Protein AF-A0A9X2G9A1-F1 (afdb_monomer_lite)

Foldseek 3Di:
DDDDDDDPDDPDDPPVVVVDPDDPVRVVVVVVCCVPPPQQCDQDPVVRHRVVVVVVVDPDDDPDPPDPVVVLVPFDKDPDWFAAACQGTADPNFHWDDPQSNVRHRATWIWGDHQQAPQWIWTWHQDPVGTHTGDITGGPVQPPHGDGVVNSVVVVVVVVVVVVVVVVD

Organism: NCBI:txid1188745

Secondary structure (DSSP, 8-state):
-PPPPP---------TTTT--S-HHHHHHHHHHIIIIIITTSPPTTTSS-HHHHHHTS-------SSGGGGGGSSEE-SS-EEEETTEEEETTEEEB-GGGGGGTT-EEEEEEETTEEEEEEEEEEETTEEEEEEEEE-GGGTT----HHHHHHHHHHHHHHHHHHTT-

Sequence (169 aa):
MPGAPARLRTRRHPDRAGQATLTLPELDAAIGQFIREVYNRRSHSETRTPPQTRWEAGAFIPRMPDSLEQLDLLPSTVAKPRKVHTDGIHFLALRFIDPVLADYVREDVTIRYDPRDITEIRVYLRTPGGEKFLCRAVCPDLAGETVSLKEITAARNARRKHLRGQLRQ

Radius of gyration: 25.19 Å; chains: 1; bounding box: 69×61×62 Å

InterPro domains:
  IPR009004 Transposase, Mu, C-terminal [G3DSA:2.30.30.130] (79-139)
  IPR009004 Transposase, Mu, C-terminal [SSF50610] (79-139)
  IPR015378 Transposase-like, Mu, C-terminal [PF09299] (79-136)

Structure (mmCIF, N/CA/C/O backbone):
data_AF-A0A9X2G9A1-F1
#
_entry.id   AF-A0A9X2G9A1-F1
#
loop_
_atom_site.group_PDB
_atom_site.id
_atom_site.type_symbol
_atom_site.label_atom_id
_atom_site.label_alt_id
_atom_site.label_comp_id
_atom_site.label_asym_id
_atom_site.label_entity_id
_atom_site.label_seq_id
_atom_site.pdbx_PDB_ins_code
_atom_site.Cartn_x
_atom_site.Cartn_y
_atom_site.Cartn_z
_atom_site.occupancy
_atom_site.B_iso_or_equiv
_atom_site.auth_seq_id
_atom_site.auth_comp_id
_atom_site.auth_asym_id
_atom_site.auth_atom_id
_atom_site.pdbx_PDB_model_num
ATOM 1 N N . MET A 1 1 ? -31.912 47.985 -37.145 1.00 43.28 1 MET A N 1
ATOM 2 C CA . MET A 1 1 ? -32.172 46.530 -37.080 1.00 43.28 1 MET A CA 1
ATOM 3 C C . MET A 1 1 ? -30.991 45.860 -36.384 1.00 43.28 1 MET A C 1
ATOM 5 O O . MET A 1 1 ? -29.900 45.945 -36.935 1.00 43.28 1 MET A O 1
ATOM 9 N N . PRO A 1 2 ? -31.138 45.283 -35.178 1.00 44.94 2 PRO A N 1
ATOM 10 C CA . PRO A 1 2 ? -30.041 44.595 -34.505 1.00 44.94 2 PRO A CA 1
ATOM 11 C C . PRO A 1 2 ? -29.908 43.157 -35.035 1.00 44.94 2 PRO A C 1
ATOM 13 O O . PRO A 1 2 ? -30.903 42.451 -35.192 1.00 44.94 2 PRO A O 1
ATOM 16 N N . GLY A 1 3 ? -28.678 42.744 -35.347 1.00 44.56 3 GLY A N 1
ATOM 17 C CA . GLY A 1 3 ? -28.351 41.401 -35.828 1.00 44.56 3 GLY A CA 1
ATOM 18 C C . GLY A 1 3 ? -28.472 40.345 -34.726 1.00 44.56 3 GLY A C 1
ATOM 19 O O . GLY A 1 3 ? -28.057 40.566 -33.590 1.00 44.56 3 GLY A O 1
ATOM 20 N N . ALA A 1 4 ? -29.042 39.190 -35.068 1.00 47.78 4 ALA A N 1
ATOM 21 C CA . ALA A 1 4 ? -29.124 38.039 -34.175 1.00 47.78 4 ALA A CA 1
ATOM 22 C C . ALA A 1 4 ? -27.726 37.431 -33.927 1.00 47.78 4 ALA A C 1
ATOM 24 O O . ALA A 1 4 ? -26.940 37.320 -34.872 1.00 47.78 4 ALA A O 1
ATOM 25 N N . PRO A 1 5 ? -27.396 36.987 -32.699 1.00 48.47 5 PRO A N 1
ATOM 26 C CA . PRO A 1 5 ? -26.109 36.360 -32.431 1.00 48.47 5 PRO A CA 1
ATOM 27 C C . PRO A 1 5 ? -26.060 34.942 -33.017 1.00 48.47 5 PRO A C 1
ATOM 29 O O . PRO A 1 5 ? -26.962 34.123 -32.815 1.00 48.47 5 PRO A O 1
ATOM 32 N N . ALA A 1 6 ? -24.977 34.641 -33.734 1.00 51.22 6 ALA A N 1
ATOM 33 C CA . ALA A 1 6 ? -24.694 33.314 -34.262 1.00 51.22 6 ALA A CA 1
ATOM 34 C C . ALA A 1 6 ? -24.548 32.299 -33.114 1.00 51.22 6 ALA A C 1
ATOM 36 O O . ALA A 1 6 ? -23.721 32.461 -32.215 1.00 51.22 6 ALA A O 1
ATOM 37 N N . ARG A 1 7 ? -25.345 31.225 -33.146 1.00 52.62 7 ARG A N 1
ATOM 38 C CA . ARG A 1 7 ? -25.214 30.103 -32.209 1.00 52.62 7 ARG A CA 1
ATOM 39 C C . ARG A 1 7 ? -23.897 29.376 -32.485 1.00 52.62 7 ARG A C 1
ATOM 41 O O . ARG A 1 7 ? -23.747 28.738 -33.526 1.00 52.62 7 ARG A O 1
ATOM 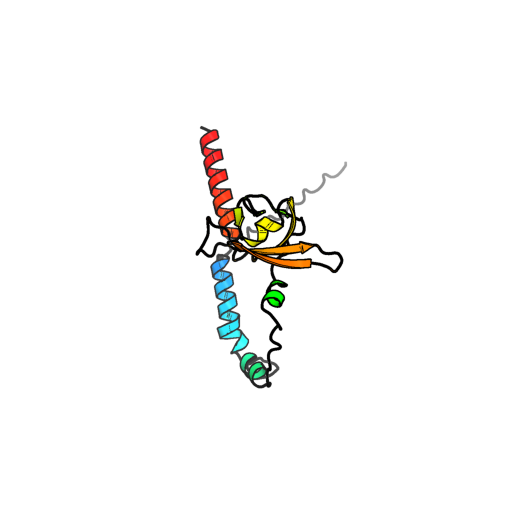48 N N . LEU A 1 8 ? -22.960 29.443 -31.542 1.00 50.69 8 LEU A N 1
ATOM 49 C CA . LEU A 1 8 ? -21.747 28.627 -31.560 1.00 50.69 8 LEU A CA 1
ATOM 50 C C . LEU A 1 8 ? -22.147 27.144 -31.515 1.00 50.69 8 LEU A C 1
ATOM 52 O O . LEU A 1 8 ? -22.688 26.664 -30.518 1.00 50.69 8 LEU A O 1
ATOM 56 N N . ARG A 1 9 ? -21.902 26.408 -32.607 1.00 51.59 9 ARG A N 1
ATOM 57 C CA . ARG A 1 9 ? -22.030 24.944 -32.629 1.00 51.59 9 ARG A CA 1
ATOM 58 C C . ARG A 1 9 ? -20.925 24.375 -31.743 1.00 51.59 9 ARG A C 1
ATOM 60 O O . ARG A 1 9 ? -19.759 24.378 -32.128 1.00 51.59 9 ARG A O 1
ATOM 67 N N . THR A 1 10 ? -21.278 23.871 -30.568 1.00 55.34 10 THR A N 1
ATOM 68 C CA . THR A 1 10 ? -20.371 23.060 -29.754 1.00 55.34 10 THR A CA 1
ATOM 69 C C . THR A 1 10 ? -20.014 21.796 -30.537 1.00 55.34 10 THR A C 1
ATOM 71 O O . THR A 1 10 ? -20.856 20.938 -30.800 1.00 55.34 10 THR A O 1
ATOM 74 N N . ARG A 1 11 ? -18.751 21.686 -30.966 1.00 55.62 11 ARG A N 1
ATOM 75 C CA . ARG A 1 11 ? -18.202 20.454 -31.546 1.00 55.62 11 ARG A CA 1
ATOM 76 C C . ARG A 1 11 ? -18.289 19.364 -30.472 1.00 55.62 11 ARG A C 1
ATOM 78 O O . ARG A 1 11 ? -17.578 19.431 -29.474 1.00 55.62 11 ARG A O 1
ATOM 85 N N . ARG A 1 12 ? -19.158 18.364 -30.656 1.00 58.28 12 ARG A N 1
ATOM 86 C CA . ARG A 1 12 ? -19.101 17.125 -29.866 1.00 58.28 12 ARG A CA 1
ATOM 87 C C . ARG A 1 12 ? -17.764 16.455 -30.174 1.00 58.28 12 ARG A C 1
ATOM 89 O O . ARG A 1 12 ? -17.547 16.012 -31.299 1.00 58.28 12 ARG A O 1
ATOM 96 N N . HIS A 1 13 ? -16.861 16.420 -29.200 1.00 61.25 13 HIS A N 1
ATOM 97 C CA . HIS A 1 13 ? -15.682 15.571 -29.299 1.00 61.25 13 HIS A CA 1
ATOM 98 C C . HIS A 1 13 ? -16.138 14.103 -29.317 1.00 61.25 13 HIS A C 1
ATOM 100 O O . HIS A 1 13 ? -17.062 13.764 -28.573 1.00 61.25 13 HIS A O 1
ATOM 106 N N . PRO A 1 14 ? -15.549 13.250 -30.176 1.00 64.06 14 PRO A N 1
ATOM 107 C CA . PRO A 1 14 ? -15.880 11.834 -30.194 1.00 64.06 14 PRO A CA 1
ATOM 108 C C . PRO A 1 14 ? -15.663 11.230 -28.807 1.00 64.06 14 PRO A C 1
ATOM 110 O O . PRO A 1 14 ? -14.729 11.623 -28.102 1.00 64.06 14 PRO A O 1
ATOM 113 N N . ASP A 1 15 ? -16.519 10.281 -28.433 1.00 72.06 15 ASP A N 1
ATOM 114 C CA . ASP A 1 15 ? -16.356 9.525 -27.197 1.00 72.06 15 ASP A CA 1
ATOM 115 C C . ASP A 1 15 ? -15.107 8.643 -27.304 1.00 72.06 15 ASP A C 1
ATOM 117 O O . ASP A 1 15 ? -15.131 7.538 -27.844 1.00 72.06 15 ASP A O 1
ATOM 121 N N . ARG A 1 16 ? -13.982 9.179 -26.823 1.00 69.50 16 ARG A N 1
ATOM 122 C CA . ARG A 1 16 ? -12.685 8.499 -26.834 1.00 69.50 16 ARG A CA 1
ATOM 123 C C . ARG A 1 16 ? -12.669 7.277 -25.920 1.00 69.50 16 ARG A C 1
ATOM 125 O O . ARG A 1 16 ? -11.869 6.381 -26.155 1.00 69.50 16 ARG A O 1
ATOM 132 N N . ALA A 1 17 ? -13.535 7.231 -24.904 1.00 67.19 17 ALA A N 1
ATOM 133 C CA . ALA A 1 17 ? -13.622 6.087 -24.005 1.00 67.19 17 ALA A CA 1
ATOM 134 C C . ALA A 1 17 ? -14.290 4.893 -24.701 1.00 67.19 17 ALA A C 1
ATOM 136 O O . ALA A 1 17 ? -13.797 3.776 -24.593 1.00 67.19 17 ALA A O 1
ATOM 137 N N . GLY A 1 18 ? -15.342 5.134 -25.490 1.00 73.31 18 GLY A N 1
ATOM 138 C CA . GLY A 1 18 ? -15.992 4.097 -26.302 1.00 73.31 18 GLY A CA 1
ATOM 139 C C . GLY A 1 18 ? -15.136 3.548 -27.454 1.00 73.31 18 GLY A C 1
ATOM 140 O O . GLY A 1 18 ? -15.469 2.513 -28.019 1.00 73.31 18 GLY A O 1
ATOM 141 N N . GLN A 1 19 ? -14.036 4.225 -27.801 1.00 80.62 19 GLN A N 1
ATOM 142 C CA . GLN A 1 19 ? -13.084 3.807 -28.841 1.00 80.62 19 GLN A CA 1
ATOM 143 C C . GLN A 1 19 ? -11.846 3.094 -28.275 1.00 80.62 19 GLN A C 1
ATOM 145 O O . GLN A 1 19 ? -10.965 2.704 -29.040 1.00 80.62 19 GLN A O 1
ATOM 150 N N . ALA A 1 20 ? -11.745 2.952 -26.951 1.00 82.19 20 ALA A N 1
ATOM 151 C CA . ALA A 1 20 ? -10.624 2.268 -26.325 1.00 82.19 20 ALA A CA 1
ATOM 152 C C . ALA A 1 20 ? -10.669 0.765 -26.642 1.00 82.19 20 ALA A C 1
ATOM 154 O O . ALA A 1 20 ? -11.669 0.097 -26.393 1.00 82.19 20 ALA A O 1
ATOM 155 N N . THR A 1 21 ? -9.570 0.235 -27.175 1.00 87.88 21 THR A N 1
ATOM 156 C CA . THR A 1 21 ? -9.423 -1.186 -27.528 1.00 87.88 21 THR A CA 1
ATOM 157 C C . THR A 1 21 ? -8.819 -2.035 -26.417 1.00 87.88 21 THR A C 1
ATOM 159 O O . THR A 1 21 ? -8.887 -3.255 -26.498 1.00 87.88 21 THR A O 1
ATOM 162 N N . LEU A 1 22 ? -8.230 -1.405 -25.397 1.00 89.44 22 LEU A N 1
ATOM 163 C CA . LEU A 1 22 ? -7.632 -2.081 -24.250 1.00 89.44 22 LEU A CA 1
ATOM 164 C C . LEU A 1 22 ? -8.308 -1.626 -22.962 1.00 89.44 22 LEU A C 1
ATOM 166 O O . LEU A 1 22 ? -8.531 -0.433 -22.731 1.00 89.44 22 LEU A O 1
ATOM 170 N N . THR A 1 23 ? -8.574 -2.585 -22.090 1.00 89.12 23 THR A N 1
ATOM 171 C CA . THR A 1 23 ? -8.873 -2.340 -20.684 1.00 89.12 23 THR A CA 1
ATOM 172 C C . THR A 1 23 ? -7.615 -1.859 -19.951 1.00 89.12 23 THR A C 1
ATOM 174 O O . THR A 1 23 ? -6.487 -2.037 -20.410 1.00 89.12 23 THR A O 1
ATOM 177 N N . LEU A 1 24 ? -7.782 -1.242 -18.775 1.00 85.69 24 LEU A N 1
ATOM 178 C CA . LEU A 1 24 ? -6.634 -0.783 -17.978 1.00 85.69 24 LEU A CA 1
ATOM 179 C C . LEU A 1 24 ? -5.642 -1.911 -17.619 1.00 85.69 24 LEU A C 1
ATOM 181 O O . LEU A 1 24 ? -4.446 -1.663 -17.749 1.00 85.69 24 LEU A O 1
ATOM 185 N N . PRO A 1 25 ? -6.076 -3.120 -17.199 1.00 85.44 25 PRO A N 1
ATOM 186 C CA . PRO A 1 25 ? -5.146 -4.226 -16.956 1.00 85.44 25 PRO A CA 1
ATOM 187 C C . PRO A 1 25 ? -4.389 -4.669 -18.214 1.00 85.44 25 PRO A C 1
ATOM 189 O O . PRO A 1 25 ? -3.195 -4.939 -18.143 1.00 85.44 25 PRO A O 1
ATOM 192 N N . GLU A 1 26 ? -5.055 -4.706 -19.371 1.00 91.81 26 GLU A N 1
ATOM 193 C CA . GLU A 1 26 ? -4.404 -5.069 -20.637 1.00 91.81 26 GLU A CA 1
ATOM 194 C C . GLU A 1 26 ? -3.372 -4.022 -21.061 1.00 91.81 26 GLU A C 1
ATOM 196 O O . GLU A 1 26 ? -2.283 -4.373 -21.509 1.00 91.81 26 GLU A O 1
ATOM 201 N N . LEU A 1 27 ? -3.682 -2.735 -20.880 1.00 93.50 27 LEU A N 1
ATOM 202 C CA . LEU A 1 27 ? -2.738 -1.653 -21.144 1.00 93.50 27 LEU A CA 1
ATOM 203 C C . LEU A 1 27 ? -1.515 -1.725 -20.218 1.00 93.50 27 LEU A C 1
ATOM 205 O O . LEU A 1 27 ? -0.391 -1.573 -20.691 1.00 93.50 27 LEU A O 1
ATOM 209 N N . ASP A 1 28 ? -1.720 -1.967 -18.921 1.00 91.00 28 ASP A N 1
ATOM 210 C CA . ASP A 1 28 ? -0.636 -2.126 -17.943 1.00 91.00 28 ASP A CA 1
ATOM 211 C C . ASP A 1 28 ? 0.290 -3.29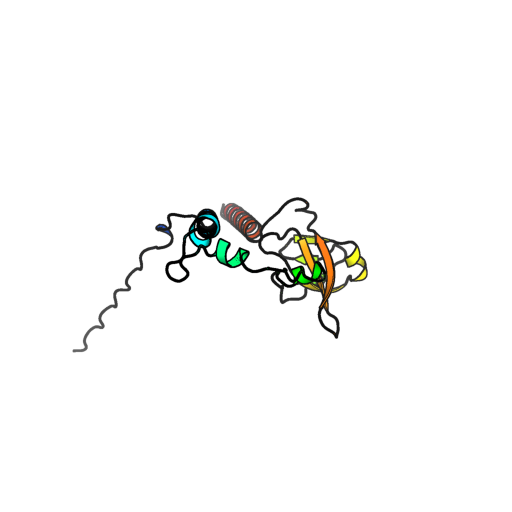4 -18.320 1.00 91.00 28 ASP A C 1
ATOM 213 O O . ASP A 1 28 ? 1.511 -3.129 -18.418 1.00 91.00 28 ASP A O 1
ATOM 217 N N . ALA A 1 29 ? -0.297 -4.446 -18.662 1.00 92.12 29 ALA A N 1
ATOM 218 C CA . ALA A 1 29 ? 0.443 -5.610 -19.138 1.00 92.12 29 ALA A CA 1
ATOM 219 C C . ALA A 1 29 ? 1.228 -5.311 -20.427 1.00 92.12 29 ALA A C 1
ATOM 221 O O . ALA A 1 29 ? 2.415 -5.641 -20.515 1.00 92.12 29 ALA A O 1
ATOM 222 N N . ALA A 1 30 ? 0.601 -4.641 -21.400 1.00 95.62 30 ALA A N 1
ATOM 223 C CA . ALA A 1 30 ? 1.223 -4.290 -22.673 1.00 95.62 30 ALA A CA 1
ATOM 224 C C . ALA A 1 30 ? 2.404 -3.321 -22.499 1.00 95.62 30 ALA A C 1
ATOM 226 O O . ALA A 1 30 ? 3.459 -3.522 -23.102 1.00 95.62 30 ALA A O 1
ATOM 227 N N . ILE A 1 31 ? 2.267 -2.301 -21.644 1.00 96.62 31 ILE A N 1
ATOM 228 C CA . ILE A 1 31 ? 3.359 -1.370 -21.324 1.00 96.62 31 ILE A CA 1
ATOM 229 C C . ILE A 1 31 ? 4.504 -2.116 -20.635 1.00 96.62 31 ILE A C 1
ATOM 231 O O . ILE A 1 31 ? 5.662 -1.963 -21.027 1.00 96.62 31 ILE A O 1
ATOM 235 N N . GLY A 1 32 ? 4.195 -2.955 -19.641 1.00 95.56 32 GLY A N 1
ATOM 236 C CA . GLY A 1 32 ? 5.200 -3.747 -18.935 1.00 95.56 32 GLY A CA 1
ATOM 237 C C . GLY A 1 32 ? 5.980 -4.669 -19.875 1.00 95.56 32 GLY A C 1
ATOM 238 O O . GLY A 1 32 ? 7.210 -4.723 -19.809 1.00 95.56 32 GLY A O 1
ATOM 239 N N . GLN A 1 33 ? 5.284 -5.351 -20.787 1.00 96.75 33 GLN A N 1
ATOM 240 C CA . GLN A 1 33 ? 5.909 -6.181 -21.814 1.00 96.75 33 GLN A CA 1
ATOM 241 C C . GLN A 1 33 ? 6.762 -5.347 -22.773 1.00 96.75 33 GLN A C 1
ATOM 243 O O . GLN A 1 33 ? 7.900 -5.718 -23.046 1.00 96.75 33 GLN A O 1
ATOM 248 N N . PHE A 1 34 ? 6.257 -4.210 -23.256 1.00 96.94 34 PHE A N 1
ATOM 249 C CA . PHE A 1 34 ? 7.016 -3.328 -24.139 1.00 96.94 34 PHE A CA 1
ATOM 250 C C . PHE A 1 34 ? 8.325 -2.866 -23.491 1.00 96.94 34 PHE A C 1
ATOM 252 O O . PHE A 1 34 ? 9.378 -2.939 -24.121 1.00 96.94 34 PHE A O 1
ATOM 259 N N . ILE A 1 35 ? 8.290 -2.436 -22.227 1.00 96.81 35 ILE A N 1
ATOM 260 C CA . ILE A 1 35 ? 9.487 -1.972 -21.516 1.00 96.81 35 ILE A CA 1
ATOM 261 C C . ILE A 1 35 ? 10.517 -3.102 -21.392 1.00 96.81 35 ILE A C 1
ATOM 263 O O . ILE A 1 35 ? 11.679 -2.910 -21.759 1.00 96.81 35 ILE A O 1
ATOM 267 N N . ARG A 1 36 ? 10.095 -4.274 -20.897 1.00 94.62 36 ARG A N 1
ATOM 268 C CA . ARG A 1 36 ? 10.991 -5.409 -20.617 1.00 94.62 36 ARG A CA 1
ATOM 269 C C . ARG A 1 36 ? 11.521 -6.070 -21.881 1.00 94.62 36 ARG A C 1
ATOM 271 O O . ARG A 1 36 ? 12.717 -6.307 -21.987 1.00 94.62 36 ARG A O 1
ATOM 278 N N . GLU A 1 37 ? 10.638 -6.350 -22.832 1.00 96.25 37 GLU A N 1
ATOM 279 C CA . GLU A 1 37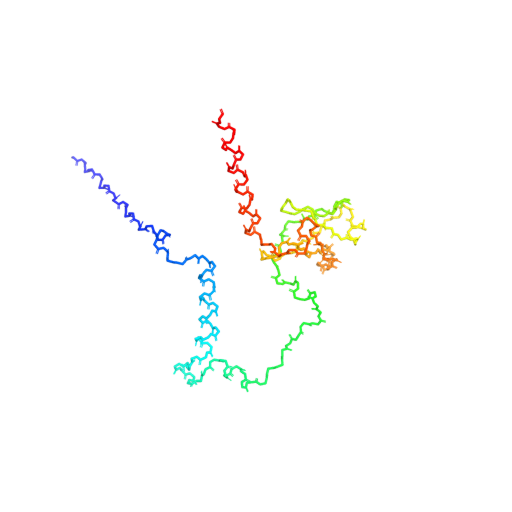 ? 10.951 -7.220 -23.966 1.00 96.25 37 GLU A CA 1
ATOM 280 C C . GLU A 1 37 ? 11.351 -6.459 -25.226 1.00 96.25 37 GLU A C 1
ATOM 282 O O . GLU A 1 37 ? 12.044 -7.012 -26.076 1.00 96.25 37 GLU A O 1
ATOM 287 N N . VAL A 1 38 ? 10.949 -5.192 -25.359 1.00 95.88 38 VAL A N 1
ATOM 288 C CA . VAL A 1 38 ? 11.194 -4.410 -26.578 1.00 95.88 38 VAL A CA 1
ATOM 289 C C . VAL A 1 38 ? 12.162 -3.271 -26.305 1.00 95.88 38 VAL A C 1
ATOM 291 O O . VAL A 1 38 ? 13.261 -3.259 -26.851 1.00 95.88 38 VAL A O 1
ATOM 294 N N . TYR A 1 39 ? 11.785 -2.312 -25.462 1.00 95.50 39 TYR A N 1
ATOM 295 C CA . TYR A 1 39 ? 12.554 -1.086 -25.264 1.00 95.50 39 TYR A CA 1
ATOM 296 C C . TYR A 1 39 ? 13.947 -1.362 -24.688 1.00 95.50 39 TYR A C 1
ATOM 298 O O . TYR A 1 39 ? 14.943 -0.951 -25.279 1.00 95.50 39 TYR A O 1
ATOM 306 N N . ASN A 1 40 ? 14.031 -2.107 -23.581 1.00 95.94 40 ASN A N 1
ATOM 307 C CA . ASN A 1 40 ? 15.305 -2.366 -22.905 1.00 95.94 40 ASN A CA 1
ATOM 308 C C . ASN A 1 40 ? 16.257 -3.274 -23.702 1.00 95.94 40 ASN A C 1
ATOM 310 O O . ASN A 1 40 ? 17.467 -3.237 -23.469 1.00 95.94 40 ASN A O 1
ATOM 314 N N . ARG A 1 41 ? 15.724 -4.058 -24.651 1.00 96.00 41 ARG A N 1
ATOM 315 C CA . ARG A 1 41 ? 16.473 -5.041 -25.455 1.00 96.00 41 ARG A CA 1
ATOM 316 C C . ARG A 1 41 ? 16.824 -4.531 -26.854 1.00 96.00 41 ARG A C 1
ATOM 318 O O . ARG A 1 41 ? 17.756 -5.035 -27.475 1.00 96.00 41 ARG A O 1
ATOM 325 N N . ARG A 1 42 ? 16.105 -3.530 -27.366 1.00 96.06 42 ARG A N 1
ATOM 326 C CA . ARG A 1 42 ? 16.362 -2.928 -28.678 1.00 96.06 42 ARG A CA 1
ATOM 327 C C . ARG A 1 42 ? 17.583 -2.015 -28.619 1.00 96.06 42 ARG A C 1
ATOM 329 O O . ARG A 1 42 ? 17.686 -1.162 -27.742 1.00 96.06 42 ARG A O 1
ATOM 336 N N . SER A 1 43 ? 18.464 -2.117 -29.614 1.00 95.81 43 SER A N 1
ATOM 337 C CA . SER A 1 43 ? 19.563 -1.162 -29.779 1.00 95.81 43 SER A CA 1
ATOM 338 C C . SER A 1 43 ? 19.026 0.259 -29.945 1.00 95.81 43 SER A C 1
ATOM 340 O O . SER A 1 43 ? 18.249 0.543 -30.863 1.00 95.81 43 SER A O 1
ATOM 342 N N . HIS A 1 44 ? 19.452 1.155 -29.058 1.00 93.31 44 HIS A N 1
ATOM 343 C CA . HIS A 1 44 ? 19.065 2.557 -29.120 1.00 93.31 44 HIS A CA 1
ATOM 344 C C . HIS A 1 44 ? 19.793 3.255 -30.279 1.00 93.31 44 HIS A C 1
ATOM 346 O O . HIS A 1 44 ? 20.968 2.992 -30.539 1.00 93.31 44 HIS A O 1
ATOM 352 N N . SER A 1 45 ? 19.104 4.145 -30.996 1.00 93.88 45 SER A N 1
ATOM 353 C CA . SER A 1 45 ? 19.626 4.783 -32.216 1.00 93.88 45 SER A CA 1
ATOM 354 C C . SER A 1 45 ? 20.879 5.628 -31.968 1.00 93.88 45 SER A C 1
ATOM 356 O O . SER A 1 45 ? 21.771 5.673 -32.814 1.00 93.88 45 SER A O 1
ATOM 358 N N . GLU A 1 46 ? 20.954 6.267 -30.804 1.00 94.00 46 GLU A N 1
ATOM 359 C CA . GLU A 1 46 ? 22.056 7.153 -30.425 1.00 94.00 46 GLU A CA 1
ATOM 360 C C . GLU A 1 46 ? 23.247 6.393 -29.826 1.00 94.00 46 GLU A C 1
ATOM 362 O O . GLU A 1 46 ? 24.369 6.524 -30.301 1.00 94.00 46 GLU A O 1
ATOM 367 N N . THR A 1 47 ? 23.014 5.542 -28.822 1.00 92.12 47 THR A N 1
ATOM 368 C CA . THR A 1 47 ? 24.086 4.842 -28.091 1.00 92.12 47 THR A CA 1
ATOM 369 C C . THR A 1 47 ? 24.523 3.549 -28.769 1.00 92.12 47 THR A C 1
ATOM 371 O O . THR A 1 47 ? 25.496 2.946 -28.333 1.00 92.12 47 THR A O 1
ATOM 374 N N . ARG A 1 48 ? 23.783 3.095 -29.791 1.00 95.50 48 ARG A N 1
ATOM 375 C CA . ARG A 1 48 ? 24.002 1.860 -30.570 1.00 95.50 48 ARG A CA 1
ATOM 376 C C . ARG A 1 48 ? 24.030 0.558 -29.767 1.00 95.50 48 ARG A C 1
ATOM 378 O O . ARG A 1 48 ? 24.209 -0.507 -30.347 1.00 95.50 48 ARG A O 1
ATOM 385 N N . THR A 1 49 ? 23.727 0.632 -28.479 1.00 94.56 49 THR A N 1
ATOM 386 C CA . THR A 1 49 ? 23.707 -0.493 -27.544 1.00 94.56 49 THR A CA 1
ATOM 387 C C . THR A 1 49 ? 22.329 -0.577 -26.889 1.00 94.56 49 THR A C 1
ATOM 389 O O . THR A 1 49 ? 21.734 0.475 -26.617 1.00 94.56 49 THR A O 1
ATOM 392 N N . PRO A 1 50 ? 21.801 -1.785 -26.622 1.00 96.12 50 PRO A N 1
ATOM 393 C CA . PRO A 1 50 ? 20.589 -1.947 -25.827 1.00 96.12 50 PRO A CA 1
ATOM 394 C C . PRO A 1 50 ? 20.708 -1.272 -24.449 1.00 96.12 50 PRO A C 1
ATOM 396 O O . PRO A 1 50 ? 21.758 -1.405 -23.805 1.00 96.12 50 PRO A O 1
ATOM 399 N N . PRO A 1 51 ? 19.663 -0.564 -23.968 1.00 94.50 51 PRO A N 1
ATOM 400 C CA . PRO A 1 51 ? 19.675 0.076 -22.654 1.00 94.50 51 PRO A CA 1
ATOM 401 C C . PRO A 1 51 ? 20.059 -0.869 -21.513 1.00 94.50 51 PRO A C 1
ATOM 403 O O . PRO A 1 51 ? 20.869 -0.490 -20.670 1.00 94.50 51 PRO A O 1
ATOM 406 N N . GLN A 1 52 ? 19.543 -2.104 -21.521 1.00 93.06 52 GLN A N 1
ATOM 407 C CA . GLN A 1 52 ? 19.846 -3.105 -20.498 1.00 93.06 52 GLN A CA 1
ATOM 408 C C . GLN A 1 52 ? 21.338 -3.447 -20.459 1.00 93.06 52 GLN A C 1
ATOM 410 O O . GLN A 1 52 ? 21.973 -3.299 -19.421 1.00 93.06 52 GLN A O 1
ATOM 415 N N . THR A 1 53 ? 21.922 -3.812 -21.603 1.00 92.81 53 THR A N 1
ATOM 416 C CA . THR A 1 53 ? 23.349 -4.150 -21.700 1.00 92.81 53 THR A CA 1
ATOM 417 C C . THR A 1 53 ? 24.232 -2.995 -21.241 1.00 92.81 53 THR A C 1
ATOM 419 O O . THR A 1 53 ? 25.220 -3.199 -20.545 1.00 92.81 53 THR A O 1
ATOM 422 N N . ARG A 1 54 ? 23.877 -1.759 -21.610 1.00 91.19 54 ARG A N 1
ATOM 423 C CA . ARG A 1 54 ? 24.635 -0.573 -21.201 1.00 91.19 54 ARG A CA 1
ATOM 424 C C . ARG A 1 54 ? 24.539 -0.312 -19.696 1.00 91.19 54 ARG A C 1
ATOM 426 O O . ARG A 1 54 ? 25.522 0.125 -19.109 1.00 91.19 54 ARG A O 1
ATOM 433 N N . TRP A 1 55 ? 23.375 -0.552 -19.095 1.00 88.69 55 TRP A N 1
ATOM 434 C CA . TRP A 1 55 ? 23.170 -0.433 -17.651 1.00 88.69 55 TRP A CA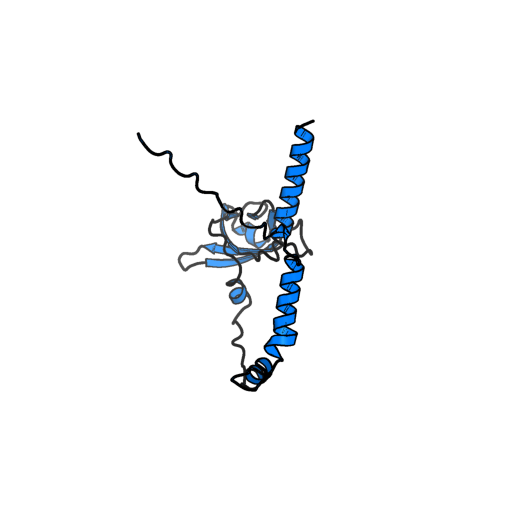 1
ATOM 435 C C . TRP A 1 55 ? 23.967 -1.492 -16.878 1.00 88.69 55 TRP A C 1
ATOM 437 O O . TRP A 1 55 ? 24.666 -1.158 -15.928 1.00 88.69 55 TRP A O 1
ATOM 447 N N . GLU A 1 56 ? 23.913 -2.746 -17.328 1.00 89.44 56 GLU A N 1
ATOM 448 C CA . GLU A 1 56 ? 24.598 -3.890 -16.708 1.00 89.44 56 GLU A CA 1
ATOM 449 C C . GLU A 1 56 ? 26.125 -3.851 -16.877 1.00 89.44 56 GLU A C 1
ATOM 451 O O . GLU A 1 56 ? 26.847 -4.417 -16.061 1.00 89.44 56 GLU A O 1
ATOM 456 N N . ALA A 1 57 ? 26.634 -3.173 -17.912 1.00 87.56 57 ALA A N 1
ATOM 457 C CA . ALA A 1 57 ? 28.072 -3.015 -18.136 1.00 87.56 57 ALA A CA 1
ATOM 458 C C . ALA A 1 57 ? 28.765 -2.151 -17.065 1.00 87.56 57 ALA A C 1
ATOM 460 O O . ALA A 1 57 ? 29.982 -2.239 -16.896 1.00 87.56 57 ALA A O 1
ATOM 461 N N . GLY A 1 58 ? 28.018 -1.302 -16.353 1.00 80.44 58 GLY A N 1
ATOM 462 C CA . GLY A 1 58 ? 28.530 -0.592 -15.187 1.00 80.44 58 GLY A CA 1
ATOM 463 C C . GLY A 1 58 ? 28.503 -1.494 -13.955 1.00 80.44 58 GLY A C 1
ATOM 464 O O . GLY A 1 58 ? 27.502 -2.157 -13.697 1.00 80.44 58 GLY A O 1
ATOM 465 N N . ALA A 1 59 ? 29.570 -1.487 -13.150 1.00 70.06 59 ALA A N 1
ATOM 466 C CA . ALA A 1 59 ? 29.531 -2.107 -11.829 1.00 70.06 59 ALA A CA 1
ATOM 467 C C . ALA A 1 59 ? 28.468 -1.395 -10.975 1.00 70.06 59 ALA A C 1
ATOM 469 O O . ALA A 1 59 ? 28.676 -0.280 -10.494 1.00 70.06 59 ALA A O 1
ATOM 470 N N . PHE A 1 60 ? 27.306 -2.024 -10.825 1.00 73.06 60 PHE A N 1
ATOM 471 C CA . PHE A 1 60 ? 26.218 -1.519 -10.006 1.00 73.06 60 PHE A CA 1
ATOM 472 C C . PHE A 1 60 ? 26.279 -2.176 -8.630 1.00 73.06 60 PHE A C 1
ATOM 474 O O . PHE A 1 60 ? 26.018 -3.368 -8.487 1.00 73.06 60 PHE A O 1
ATOM 481 N N . ILE A 1 61 ? 26.606 -1.385 -7.611 1.00 76.25 61 ILE A N 1
ATOM 482 C CA . ILE A 1 61 ? 26.412 -1.776 -6.217 1.00 76.25 61 ILE A CA 1
ATOM 483 C C . ILE A 1 61 ? 25.117 -1.096 -5.767 1.00 76.25 61 ILE A C 1
ATOM 485 O O . ILE A 1 61 ? 25.120 0.127 -5.577 1.00 76.25 61 ILE A O 1
ATOM 489 N N . PRO A 1 62 ? 23.994 -1.830 -5.646 1.00 77.12 62 PRO A N 1
ATOM 490 C CA . PRO A 1 62 ? 22.776 -1.245 -5.113 1.00 77.12 62 PRO A CA 1
ATOM 491 C C . PRO A 1 62 ? 23.064 -0.705 -3.716 1.00 77.12 62 PRO A C 1
ATOM 493 O O . PRO A 1 62 ? 23.569 -1.420 -2.851 1.00 77.12 62 PRO A O 1
ATOM 496 N N . ARG A 1 63 ? 22.720 0.565 -3.486 1.00 79.00 63 ARG A N 1
ATOM 497 C CA . ARG A 1 63 ? 22.600 1.084 -2.125 1.00 79.00 63 ARG A CA 1
ATOM 498 C C . ARG A 1 63 ? 21.359 0.453 -1.520 1.00 79.00 63 ARG A C 1
ATOM 500 O O . ARG A 1 63 ? 20.248 0.920 -1.758 1.00 79.00 63 ARG A O 1
ATOM 507 N N . MET A 1 64 ? 21.569 -0.659 -0.829 1.00 82.88 64 MET A N 1
ATOM 508 C CA . MET A 1 64 ? 20.506 -1.311 -0.085 1.00 82.88 64 MET A CA 1
ATOM 509 C C . MET A 1 64 ? 20.077 -0.389 1.056 1.00 82.88 64 MET A C 1
ATOM 511 O O . MET A 1 64 ? 20.942 0.242 1.666 1.00 82.88 64 MET A O 1
ATOM 515 N N . PRO A 1 65 ? 18.769 -0.274 1.324 1.00 83.25 65 PRO A N 1
ATOM 516 C CA . PRO A 1 65 ? 18.317 0.399 2.528 1.00 83.25 65 PRO A CA 1
ATOM 517 C C . PRO A 1 65 ? 18.878 -0.322 3.757 1.00 83.25 65 PRO A C 1
ATOM 519 O O . PRO A 1 65 ? 19.008 -1.549 3.756 1.00 83.25 65 PRO A O 1
ATOM 522 N N . ASP A 1 66 ? 19.172 0.436 4.809 1.00 82.19 66 ASP A N 1
ATOM 523 C CA . ASP A 1 66 ? 19.739 -0.115 6.047 1.00 82.19 66 ASP A CA 1
ATOM 524 C C . ASP A 1 66 ? 18.727 -0.992 6.802 1.00 82.19 66 ASP A C 1
ATOM 526 O O . ASP A 1 66 ? 19.098 -1.786 7.667 1.00 82.19 66 ASP A O 1
ATOM 530 N N . SER A 1 67 ? 17.434 -0.846 6.488 1.00 80.75 67 SER A N 1
ATOM 531 C CA . SER A 1 67 ? 16.349 -1.605 7.100 1.00 80.75 67 SER A CA 1
ATOM 532 C C . SER A 1 67 ? 15.098 -1.660 6.208 1.00 80.75 67 SER A C 1
ATOM 534 O O . SER A 1 67 ? 14.937 -0.862 5.280 1.00 80.75 67 SER A O 1
ATOM 536 N N . LEU A 1 68 ? 14.185 -2.600 6.484 1.00 73.94 68 LEU A N 1
ATOM 537 C CA . LEU A 1 68 ? 12.923 -2.727 5.738 1.00 73.94 68 LEU A CA 1
ATOM 538 C C . LEU A 1 68 ? 12.029 -1.491 5.912 1.00 73.94 68 LEU A C 1
ATOM 540 O O . LEU A 1 68 ? 11.343 -1.089 4.976 1.00 73.94 68 LEU A O 1
ATOM 544 N N . GLU A 1 69 ? 12.097 -0.835 7.068 1.00 70.94 69 GLU A N 1
ATOM 545 C CA . GLU A 1 69 ? 11.308 0.353 7.400 1.00 70.94 69 GLU A CA 1
ATOM 546 C C . GLU A 1 69 ? 11.631 1.545 6.482 1.00 70.94 69 GLU A C 1
ATOM 548 O O . GLU A 1 69 ? 10.782 2.413 6.272 1.00 70.94 69 GLU A O 1
ATOM 553 N N . GLN A 1 70 ? 12.831 1.594 5.887 1.00 71.69 70 GLN A N 1
ATOM 554 C CA . GLN A 1 70 ? 13.171 2.612 4.885 1.00 71.69 70 GLN A CA 1
ATOM 555 C C . GLN A 1 70 ? 12.429 2.397 3.551 1.00 71.69 70 GLN A C 1
ATOM 557 O O . GLN A 1 70 ? 12.200 3.365 2.823 1.00 71.69 70 GLN A O 1
ATOM 562 N N . LEU A 1 71 ? 11.995 1.168 3.234 1.00 70.88 71 LEU A N 1
ATOM 563 C CA . LEU A 1 71 ? 11.117 0.900 2.084 1.00 70.88 71 LEU A CA 1
ATOM 564 C C . LEU A 1 71 ? 9.675 1.357 2.352 1.00 70.88 71 LEU A C 1
ATOM 566 O O . LEU A 1 71 ? 8.977 1.772 1.425 1.00 70.88 71 LEU A O 1
ATOM 570 N N . ASP A 1 72 ? 9.258 1.389 3.622 1.00 64.38 72 ASP A N 1
ATOM 571 C C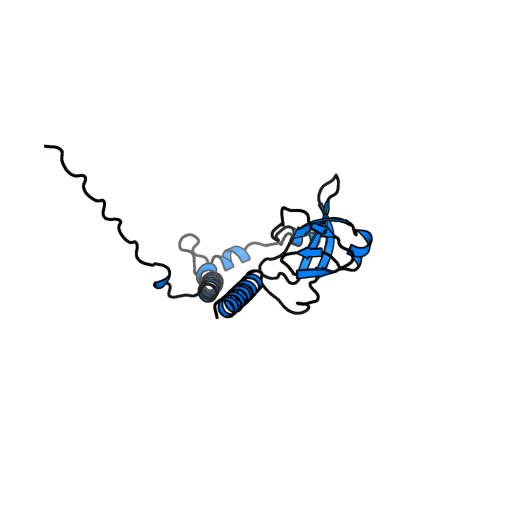A . ASP A 1 72 ? 7.940 1.868 4.061 1.00 64.38 72 ASP A CA 1
ATOM 572 C C . ASP A 1 72 ? 7.785 3.414 3.977 1.00 64.38 72 ASP A C 1
ATOM 574 O O . ASP A 1 72 ? 6.784 3.993 4.417 1.00 64.38 72 ASP A O 1
ATOM 578 N N . LEU A 1 73 ? 8.759 4.121 3.387 1.00 58.22 73 LEU A N 1
ATOM 579 C CA . LEU A 1 73 ? 8.671 5.549 3.039 1.00 58.22 73 LEU A CA 1
ATOM 580 C C . LEU A 1 73 ? 7.944 5.818 1.711 1.00 58.22 73 LEU A C 1
ATOM 582 O O . LEU A 1 73 ? 7.462 6.927 1.491 1.00 58.22 73 LEU A O 1
ATOM 586 N N . LEU A 1 74 ? 7.877 4.820 0.830 1.00 60.53 74 LEU A N 1
ATOM 587 C CA . LEU A 1 74 ? 7.269 4.897 -0.502 1.00 60.53 74 LEU A CA 1
ATOM 588 C C . LEU A 1 74 ? 5.730 4.721 -0.568 1.00 60.53 74 LEU A C 1
ATOM 590 O O . LEU A 1 74 ? 5.142 5.182 -1.552 1.00 60.53 74 LEU A O 1
ATOM 594 N N . PRO A 1 75 ? 5.043 4.084 0.406 1.00 62.62 75 PRO A N 1
ATOM 595 C CA . PRO A 1 75 ? 3.588 3.953 0.393 1.00 62.62 75 PRO A CA 1
ATOM 596 C C . PRO A 1 75 ? 2.860 5.295 0.557 1.00 62.62 75 PRO A C 1
ATOM 598 O O . PRO A 1 75 ? 3.370 6.251 1.140 1.00 62.62 75 PRO A O 1
ATOM 601 N N . SER A 1 76 ? 1.616 5.360 0.078 1.00 63.41 76 SER A N 1
ATOM 602 C CA . SER A 1 76 ? 0.803 6.577 0.167 1.00 63.41 76 SER A CA 1
ATOM 603 C C . SER A 1 76 ? 0.457 6.904 1.624 1.00 63.41 76 SER A C 1
ATOM 605 O O . SER A 1 76 ? -0.171 6.107 2.324 1.00 63.41 76 SER A O 1
ATOM 607 N N . THR A 1 77 ? 0.826 8.104 2.076 1.00 67.06 77 THR A N 1
ATOM 608 C CA . THR A 1 77 ? 0.514 8.586 3.429 1.00 67.06 77 THR A CA 1
ATOM 609 C C . THR A 1 77 ? -0.920 9.095 3.517 1.00 67.06 77 THR A C 1
ATOM 611 O O . THR A 1 77 ? -1.347 9.947 2.733 1.00 67.06 77 THR A O 1
ATOM 614 N N . VAL A 1 78 ? -1.673 8.637 4.518 1.00 66.06 78 VAL A N 1
ATOM 615 C CA . VAL A 1 78 ? -2.959 9.256 4.857 1.00 66.06 78 VAL A CA 1
ATOM 616 C C . VAL A 1 78 ? -2.690 10.505 5.687 1.00 66.06 78 VAL A C 1
ATOM 618 O O . VAL A 1 78 ? -2.275 10.415 6.836 1.00 66.06 78 VAL A O 1
ATOM 621 N N . ALA A 1 79 ? -2.975 11.679 5.122 1.00 62.56 79 ALA A N 1
ATOM 622 C CA . ALA A 1 79 ? -2.705 12.959 5.783 1.00 62.56 79 ALA A CA 1
ATOM 623 C C . ALA A 1 79 ? -3.488 13.167 7.096 1.00 62.56 79 ALA A C 1
ATOM 625 O O . ALA A 1 79 ? -3.054 13.922 7.962 1.00 62.56 79 ALA A O 1
ATOM 626 N N . LYS A 1 80 ? -4.652 12.519 7.254 1.00 82.19 80 LYS A N 1
ATOM 627 C CA . LYS A 1 80 ? -5.480 12.632 8.461 1.00 82.19 80 LYS A CA 1
ATOM 628 C C . LYS A 1 80 ? -5.092 11.557 9.491 1.00 82.19 80 LYS A C 1
ATOM 630 O O . LYS A 1 80 ? -5.233 10.376 9.156 1.00 82.19 80 LYS A O 1
ATOM 635 N N . PRO A 1 81 ? -4.719 11.939 10.730 1.00 87.19 81 PRO A N 1
ATOM 636 C CA . PRO A 1 81 ? -4.467 10.988 11.808 1.00 87.19 81 PRO A CA 1
ATOM 637 C C . PRO A 1 81 ? -5.662 10.068 12.069 1.00 87.19 81 PRO A C 1
ATOM 639 O O . PRO A 1 81 ? -6.824 10.446 11.864 1.00 87.19 81 PRO A O 1
ATOM 642 N N . ARG A 1 82 ? -5.371 8.848 12.515 1.00 92.38 82 ARG A N 1
ATOM 643 C CA . ARG A 1 82 ? -6.354 7.837 12.906 1.00 92.38 82 ARG A CA 1
ATOM 644 C C . ARG A 1 82 ? -6.222 7.549 14.390 1.00 92.38 82 ARG A C 1
ATOM 646 O O . ARG A 1 82 ? -5.115 7.442 14.896 1.00 92.38 82 ARG A O 1
ATOM 653 N N . LYS A 1 83 ? -7.362 7.411 15.060 1.00 95.31 83 LYS A N 1
ATOM 654 C CA . LYS A 1 83 ? -7.419 6.982 16.455 1.00 95.31 83 LYS A CA 1
ATOM 655 C C . LYS A 1 83 ? -7.176 5.481 16.530 1.00 95.31 83 LYS A C 1
ATOM 657 O O . LYS A 1 83 ? -7.749 4.726 15.741 1.00 95.31 83 LYS A O 1
ATOM 662 N N . VAL A 1 84 ? -6.379 5.061 17.502 1.00 96.69 84 VAL A N 1
ATOM 663 C CA . VAL A 1 84 ? -6.317 3.660 17.921 1.00 96.69 84 VAL A CA 1
ATOM 664 C C . VAL A 1 84 ? -7.492 3.386 18.859 1.00 96.69 84 VAL A C 1
ATOM 666 O O . VAL A 1 84 ? -7.684 4.080 19.860 1.00 96.69 84 VAL A O 1
ATOM 669 N N . HIS A 1 85 ? -8.301 2.387 18.529 1.00 96.12 85 HIS A N 1
ATOM 670 C CA . HIS A 1 85 ? -9.415 1.915 19.343 1.00 96.12 85 HIS A CA 1
ATOM 671 C C . HIS A 1 85 ? -9.036 0.610 20.051 1.00 96.12 85 HIS A C 1
ATOM 673 O O . HIS A 1 85 ? -8.047 -0.035 19.711 1.00 96.12 85 HIS A O 1
ATOM 679 N N . THR A 1 86 ? -9.844 0.197 21.028 1.00 95.12 86 THR A N 1
ATOM 680 C CA . THR A 1 86 ? -9.657 -1.077 21.745 1.00 95.12 86 THR A CA 1
ATOM 681 C C . THR A 1 86 ? -9.707 -2.297 20.824 1.00 95.12 86 THR A C 1
ATOM 683 O O . THR A 1 86 ? -9.140 -3.329 21.154 1.00 95.12 86 THR A O 1
ATOM 686 N N . ASP A 1 87 ? -10.389 -2.192 19.680 1.00 94.69 87 ASP A N 1
ATOM 687 C CA . ASP A 1 87 ? -10.522 -3.248 18.674 1.00 94.69 87 ASP A CA 1
ATOM 688 C C . ASP A 1 87 ? -9.600 -3.055 17.452 1.00 94.69 87 ASP A C 1
ATOM 690 O O . ASP A 1 87 ? -9.713 -3.806 16.478 1.00 94.69 87 ASP A O 1
ATOM 694 N N . GLY A 1 88 ? -8.687 -2.076 17.505 1.00 95.75 88 GLY A N 1
ATOM 695 C CA . GLY A 1 88 ? -7.711 -1.773 16.458 1.00 95.75 88 GLY A CA 1
ATOM 696 C C . GLY A 1 88 ? -7.899 -0.401 15.805 1.00 95.75 88 GLY A C 1
ATOM 697 O O . GLY A 1 88 ? -8.411 0.544 16.402 1.00 95.75 88 GLY A O 1
ATOM 698 N N . ILE A 1 89 ? -7.451 -0.264 14.559 1.00 96.62 89 ILE A N 1
ATOM 699 C CA . ILE A 1 89 ? -7.577 0.966 13.768 1.00 96.62 89 ILE A CA 1
ATOM 700 C C . ILE A 1 89 ? -8.632 0.763 12.685 1.00 96.62 89 ILE A C 1
ATOM 702 O O . ILE A 1 89 ? -8.588 -0.201 11.922 1.00 96.62 89 ILE A O 1
ATOM 706 N N . HIS A 1 90 ? -9.549 1.722 12.568 1.00 95.19 90 HIS A N 1
ATOM 707 C CA . HIS A 1 90 ? -10.566 1.735 11.520 1.00 95.19 90 HIS A CA 1
ATOM 708 C C . HIS A 1 90 ? -10.115 2.610 10.350 1.00 95.19 90 HIS A C 1
ATOM 710 O O . HIS A 1 90 ? -9.964 3.832 10.474 1.00 95.19 90 HIS A O 1
ATOM 716 N N . PHE A 1 91 ? -9.933 2.002 9.180 1.00 92.50 91 PHE A N 1
ATOM 717 C CA . PHE A 1 91 ? -9.553 2.708 7.960 1.00 92.50 91 PHE A CA 1
ATOM 718 C C . PHE A 1 91 ? -10.249 2.111 6.746 1.00 92.50 91 PHE A C 1
ATOM 720 O O . PHE A 1 91 ? -10.349 0.901 6.611 1.00 92.50 91 PHE A O 1
ATOM 727 N N . LEU A 1 92 ? -10.773 2.974 5.867 1.00 88.94 92 LEU A N 1
ATOM 728 C CA . LEU A 1 92 ? -11.553 2.562 4.698 1.00 88.94 92 LEU A CA 1
ATOM 729 C C . LEU A 1 92 ? -12.617 1.519 5.049 1.00 88.94 92 LEU A C 1
ATOM 731 O O . LEU A 1 92 ? -12.740 0.563 4.307 1.00 88.94 92 LEU A O 1
ATOM 735 N N . ALA A 1 93 ? -13.363 1.671 6.149 1.00 89.12 93 ALA A N 1
ATOM 736 C CA . ALA A 1 93 ? -14.357 0.689 6.616 1.00 89.12 93 ALA A CA 1
ATOM 737 C C . ALA A 1 93 ? -13.835 -0.764 6.711 1.00 89.12 93 ALA A C 1
ATOM 739 O O . ALA A 1 93 ? -14.600 -1.708 6.531 1.00 89.12 93 ALA A O 1
ATOM 740 N N . LEU A 1 94 ? -12.535 -0.916 6.952 1.00 92.31 94 LEU A N 1
ATOM 741 C CA . LEU A 1 94 ? -11.866 -2.132 7.385 1.00 92.31 94 LEU A CA 1
ATOM 742 C C . LEU A 1 94 ? -11.291 -1.895 8.780 1.00 92.31 94 LEU A C 1
ATOM 744 O O . LEU A 1 94 ? -11.021 -0.750 9.170 1.00 92.31 94 LEU A O 1
ATOM 748 N N . ARG A 1 95 ? -11.083 -2.990 9.504 1.00 95.44 95 ARG A N 1
ATOM 749 C CA . ARG A 1 95 ? -10.471 -2.999 10.828 1.00 95.44 95 ARG A CA 1
ATOM 750 C C . ARG A 1 95 ? -9.095 -3.637 10.737 1.00 95.44 95 ARG A C 1
ATOM 752 O O . ARG A 1 95 ? -8.965 -4.726 10.185 1.00 95.44 95 ARG A O 1
ATOM 759 N N . PHE A 1 96 ? -8.100 -2.956 11.289 1.00 96.50 96 PHE A N 1
ATOM 760 C CA . PHE A 1 96 ? -6.709 -3.390 11.306 1.00 96.50 96 PHE A CA 1
ATOM 761 C C . PHE A 1 96 ? -6.259 -3.613 12.739 1.00 96.50 96 PHE A C 1
ATOM 763 O O . PHE A 1 96 ? -6.482 -2.751 13.591 1.00 96.50 96 PHE A O 1
ATOM 770 N N . ILE A 1 97 ? -5.624 -4.750 13.001 1.00 96.75 97 ILE A N 1
ATOM 771 C CA . ILE A 1 97 ? -5.170 -5.121 14.340 1.00 96.75 97 ILE A CA 1
ATOM 772 C C . ILE A 1 97 ? -3.694 -5.485 14.344 1.00 96.75 97 ILE A C 1
ATOM 774 O O . ILE A 1 97 ? -3.159 -6.010 13.370 1.00 96.75 97 ILE A O 1
ATOM 778 N N . ASP A 1 98 ? -3.070 -5.213 15.479 1.00 96.50 98 ASP A N 1
ATOM 779 C CA . ASP A 1 98 ? -1.757 -5.697 15.875 1.00 96.50 98 ASP A CA 1
ATOM 780 C C . ASP A 1 98 ? -1.722 -5.657 17.415 1.00 96.50 98 ASP A C 1
ATOM 782 O O . ASP A 1 98 ? -2.226 -4.679 17.984 1.00 96.50 98 ASP A O 1
ATOM 786 N N . PRO A 1 99 ? -1.186 -6.678 18.108 1.00 95.69 99 PRO A N 1
ATOM 787 C CA . PRO A 1 99 ? -1.077 -6.674 19.567 1.00 95.69 99 PRO A CA 1
ATOM 788 C C . PRO A 1 99 ? -0.384 -5.430 20.142 1.00 95.69 99 PRO A C 1
ATOM 790 O O . PRO A 1 99 ? -0.775 -4.967 21.210 1.00 95.69 99 PRO A O 1
ATOM 793 N N . VAL A 1 100 ? 0.582 -4.847 19.421 1.00 96.12 100 VAL A N 1
ATOM 794 C CA . VAL A 1 100 ? 1.304 -3.630 19.827 1.00 96.12 100 VAL A CA 1
ATOM 795 C C . VAL A 1 100 ? 0.352 -2.451 20.028 1.00 96.12 100 VAL A C 1
ATOM 797 O O . VAL A 1 100 ? 0.600 -1.604 20.877 1.00 96.12 100 VAL A O 1
ATOM 800 N N . LEU A 1 101 ? -0.771 -2.391 19.302 1.00 96.31 101 LEU A N 1
ATOM 801 C CA . LEU A 1 101 ? -1.729 -1.285 19.402 1.00 96.31 101 LEU A CA 1
ATOM 802 C C . LEU A 1 101 ? -2.425 -1.195 20.768 1.00 96.31 101 LEU A C 1
ATOM 804 O O . LEU A 1 101 ? -2.952 -0.130 21.096 1.00 96.31 101 LEU A O 1
ATOM 808 N N . ALA A 1 102 ? -2.431 -2.271 21.562 1.00 95.00 102 ALA A N 1
ATOM 809 C CA . ALA A 1 102 ? -3.069 -2.290 22.878 1.00 95.00 102 ALA A CA 1
ATOM 810 C C . ALA A 1 102 ? -2.487 -1.228 23.831 1.00 95.00 102 ALA A C 1
ATOM 812 O O . ALA A 1 102 ? -3.236 -0.615 24.593 1.00 95.00 102 ALA A O 1
ATOM 813 N N . ASP A 1 103 ? -1.189 -0.941 23.714 1.00 95.50 103 ASP A N 1
ATOM 814 C CA . ASP A 1 103 ? -0.490 0.047 24.545 1.00 95.50 103 ASP A CA 1
ATOM 815 C C . ASP A 1 103 ? -0.736 1.501 24.097 1.00 95.50 103 ASP A C 1
ATOM 817 O O . ASP A 1 103 ? -0.340 2.442 24.781 1.00 95.50 103 ASP A O 1
ATOM 821 N N . TYR A 1 104 ? -1.411 1.701 22.958 1.00 95.50 104 TYR A N 1
ATOM 822 C CA . TYR A 1 104 ? -1.604 3.010 22.320 1.00 95.50 104 TYR A CA 1
ATOM 823 C C . TYR A 1 104 ? -3.081 3.372 22.140 1.00 95.50 104 TYR A C 1
ATOM 825 O O . TYR A 1 104 ? -3.427 4.240 21.341 1.00 95.50 104 TYR A O 1
ATOM 833 N N . VAL A 1 105 ? -3.990 2.715 22.862 1.00 96.19 105 VAL A N 1
ATOM 834 C CA . VAL A 1 105 ? -5.430 2.990 22.774 1.00 96.19 105 VAL A CA 1
ATOM 835 C C . VAL A 1 105 ? -5.724 4.465 23.090 1.00 96.19 105 VAL A C 1
ATOM 837 O O . VAL A 1 105 ? -5.292 4.992 24.109 1.00 96.19 105 VAL A O 1
ATOM 840 N N . ARG A 1 106 ? -6.533 5.108 22.232 1.00 95.19 106 ARG A N 1
ATOM 841 C CA . ARG A 1 106 ? -6.887 6.549 22.188 1.00 95.19 106 ARG A CA 1
ATOM 842 C C . ARG A 1 106 ? -5.828 7.485 21.600 1.00 95.19 106 ARG A C 1
ATOM 844 O O . ARG A 1 106 ? -6.180 8.638 21.309 1.00 95.19 106 ARG A O 1
ATOM 851 N N . GLU A 1 107 ? -4.614 7.004 21.349 1.00 94.62 107 GLU A N 1
ATOM 852 C CA . GLU A 1 107 ? -3.575 7.787 20.680 1.00 94.62 107 GLU A CA 1
ATOM 853 C C . GLU A 1 107 ? -3.905 8.027 19.202 1.00 94.62 107 GLU A C 1
ATOM 855 O O . GLU A 1 107 ? -4.637 7.262 18.560 1.00 94.62 107 GLU A O 1
ATOM 860 N N . ASP A 1 108 ? -3.366 9.123 18.667 1.00 93.81 108 ASP A N 1
ATOM 861 C CA . ASP A 1 108 ? -3.451 9.463 17.249 1.00 93.81 108 ASP A CA 1
ATOM 862 C C . ASP A 1 108 ? -2.206 8.972 16.504 1.00 93.81 108 ASP A C 1
ATOM 864 O O . ASP A 1 108 ? -1.074 9.349 16.811 1.00 93.81 108 ASP A O 1
ATOM 868 N N . VAL A 1 109 ? -2.428 8.168 15.466 1.00 94.00 109 VAL A N 1
ATOM 869 C CA . VAL A 1 109 ? -1.379 7.580 14.630 1.00 94.00 109 VAL A CA 1
ATOM 870 C C . VAL A 1 109 ? -1.515 8.013 13.173 1.00 94.00 109 VAL A C 1
ATOM 872 O O . VAL A 1 109 ? -2.615 8.254 12.664 1.00 94.00 109 VAL A O 1
ATOM 875 N N . THR A 1 110 ? -0.388 8.099 12.473 1.00 92.81 110 THR A N 1
ATOM 876 C CA . THR A 1 110 ? -0.356 8.207 11.012 1.00 92.81 110 THR A CA 1
ATOM 877 C C . THR A 1 110 ? -0.353 6.801 10.425 1.00 92.81 110 THR A C 1
ATOM 879 O O . THR A 1 110 ? 0.331 5.911 10.925 1.00 92.81 110 THR A O 1
ATOM 882 N N . ILE A 1 111 ? -1.103 6.597 9.343 1.00 91.88 111 ILE A N 1
ATOM 883 C CA . ILE A 1 111 ? -1.123 5.322 8.626 1.00 91.88 111 ILE A CA 1
ATOM 884 C C . ILE A 1 111 ? -0.605 5.501 7.198 1.00 91.88 111 ILE A C 1
ATOM 886 O O . ILE A 1 111 ? -0.884 6.513 6.543 1.00 91.88 111 ILE A O 1
ATOM 890 N N . ARG A 1 112 ? 0.128 4.504 6.707 1.00 89.88 112 ARG A N 1
ATOM 891 C CA . ARG A 1 112 ? 0.564 4.396 5.310 1.00 89.88 112 ARG A CA 1
ATOM 892 C C . ARG A 1 112 ? 0.159 3.040 4.753 1.00 89.88 112 ARG A C 1
ATOM 894 O O . ARG A 1 112 ? 0.109 2.063 5.496 1.00 89.88 112 ARG A O 1
ATOM 901 N N . TYR A 1 113 ? -0.166 2.993 3.468 1.00 89.19 113 TYR A N 1
ATOM 902 C CA . TYR A 1 113 ? -0.651 1.776 2.817 1.00 89.19 113 TYR A CA 1
ATOM 903 C C . TYR A 1 113 ? -0.281 1.752 1.332 1.00 89.19 113 TYR A C 1
ATOM 905 O O . TYR A 1 113 ? -0.085 2.808 0.716 1.00 89.19 113 TYR A O 1
ATOM 913 N N . ASP A 1 114 ? -0.208 0.554 0.755 1.00 86.50 114 ASP A N 1
ATOM 914 C CA . ASP A 1 114 ? -0.111 0.377 -0.692 1.00 86.50 114 ASP A CA 1
ATOM 915 C C . ASP A 1 114 ? -1.535 0.304 -1.276 1.00 86.50 114 ASP A C 1
ATOM 917 O O . ASP A 1 114 ? -2.319 -0.561 -0.896 1.00 86.50 114 ASP A O 1
ATOM 921 N N . PRO A 1 115 ? -1.948 1.187 -2.201 1.00 86.75 115 PRO A N 1
ATOM 922 C CA . PRO A 1 115 ? -3.257 1.061 -2.842 1.00 86.75 115 PRO A CA 1
ATOM 923 C C . PRO A 1 115 ? -3.432 -0.240 -3.646 1.00 86.75 115 PRO A C 1
ATOM 925 O O . PRO A 1 115 ? -4.567 -0.576 -3.993 1.00 86.75 115 PRO A O 1
ATOM 928 N N . ARG A 1 116 ? -2.347 -0.953 -3.970 1.00 85.00 116 ARG A N 1
ATOM 929 C CA . ARG A 1 116 ? -2.373 -2.273 -4.616 1.00 85.00 116 ARG A CA 1
ATOM 930 C C . ARG A 1 116 ? -2.615 -3.408 -3.625 1.00 85.00 116 ARG A C 1
ATOM 932 O O . ARG A 1 116 ? -3.132 -4.435 -4.047 1.00 85.00 116 ARG A O 1
ATOM 939 N N . ASP A 1 117 ? -2.315 -3.191 -2.348 1.00 88.56 117 ASP A N 1
ATOM 940 C CA . ASP A 1 117 ? -2.555 -4.144 -1.270 1.00 88.56 117 ASP A CA 1
ATOM 941 C C . ASP A 1 117 ? -2.965 -3.423 0.021 1.00 88.56 117 ASP A C 1
ATOM 943 O O . ASP A 1 117 ? -2.150 -2.877 0.764 1.00 88.56 117 ASP A O 1
ATOM 947 N N . ILE A 1 118 ? -4.271 -3.410 0.273 1.00 89.81 118 ILE A N 1
ATOM 948 C CA . ILE A 1 118 ? -4.886 -2.748 1.423 1.00 89.81 118 ILE A CA 1
ATOM 949 C C . ILE A 1 118 ? -5.077 -3.687 2.615 1.00 89.81 118 ILE A C 1
ATOM 951 O O . ILE A 1 118 ? -5.658 -3.282 3.622 1.00 89.81 118 ILE A O 1
ATOM 955 N N . THR A 1 119 ? -4.651 -4.946 2.498 1.00 91.38 119 THR A N 1
ATOM 956 C CA . THR A 1 119 ? -4.825 -5.949 3.558 1.00 91.38 119 THR A CA 1
ATOM 957 C C . THR A 1 119 ? -3.957 -5.656 4.776 1.00 91.38 119 THR A C 1
ATOM 959 O O . THR A 1 119 ? -4.221 -6.151 5.871 1.00 91.38 119 THR A O 1
ATOM 962 N N . GLU A 1 120 ? -2.981 -4.766 4.623 1.00 91.25 120 GLU A N 1
ATOM 963 C CA . GLU A 1 120 ? -2.060 -4.367 5.665 1.00 91.25 120 GLU A CA 1
ATOM 964 C C . GLU A 1 120 ? -1.796 -2.857 5.627 1.00 91.25 120 GLU A C 1
ATOM 966 O O . GLU A 1 120 ? -1.745 -2.228 4.569 1.00 91.25 120 GLU A O 1
ATOM 971 N N . ILE A 1 121 ? -1.600 -2.264 6.804 1.00 92.06 121 ILE A N 1
ATOM 972 C CA . ILE A 1 121 ? -1.186 -0.869 6.954 1.00 92.06 121 ILE A CA 1
ATOM 973 C C . ILE A 1 121 ? 0.076 -0.762 7.806 1.00 92.06 121 ILE A C 1
ATOM 975 O O . ILE A 1 121 ? 0.322 -1.550 8.720 1.00 92.06 121 ILE A O 1
ATOM 979 N N . ARG A 1 122 ? 0.883 0.257 7.523 1.00 92.44 122 ARG A N 1
ATOM 980 C CA . ARG A 1 122 ? 1.996 0.686 8.372 1.00 92.44 122 ARG A CA 1
ATOM 981 C C . ARG A 1 122 ? 1.511 1.771 9.311 1.00 92.44 122 ARG A C 1
ATOM 983 O O . ARG A 1 122 ? 0.944 2.765 8.855 1.00 92.44 122 ARG A O 1
ATOM 990 N N . VAL A 1 123 ? 1.734 1.580 10.605 1.00 93.06 123 VAL A N 1
ATOM 991 C CA . VAL A 1 123 ? 1.295 2.503 11.652 1.00 93.06 123 VAL A CA 1
ATOM 992 C C . VAL A 1 123 ? 2.500 3.253 12.200 1.00 93.06 123 VAL A C 1
ATOM 994 O O . VAL A 1 123 ? 3.520 2.648 12.523 1.00 93.06 123 VAL A O 1
ATOM 997 N N . TYR A 1 124 ? 2.374 4.571 12.321 1.00 91.94 124 TYR A N 1
ATOM 998 C CA . TYR A 1 124 ? 3.410 5.454 12.839 1.00 91.94 124 TYR A CA 1
ATOM 999 C C . TYR A 1 124 ? 2.859 6.316 13.968 1.00 91.94 124 TYR A C 1
ATOM 1001 O O . TYR A 1 124 ? 1.816 6.958 13.829 1.00 91.94 124 TYR A O 1
ATOM 1009 N N . LEU A 1 125 ? 3.596 6.381 15.070 1.00 91.94 125 LEU A N 1
ATOM 1010 C CA . LEU A 1 125 ? 3.328 7.299 16.164 1.00 91.94 125 LEU A CA 1
ATOM 1011 C C . LEU A 1 125 ? 3.952 8.663 15.860 1.00 91.94 125 LEU A C 1
ATOM 1013 O O . LEU A 1 125 ? 5.112 8.759 15.452 1.00 91.94 125 LEU A O 1
ATOM 1017 N N . ARG A 1 126 ? 3.198 9.737 16.097 1.00 86.69 126 ARG A N 1
ATOM 1018 C CA . ARG A 1 126 ? 3.727 11.098 15.998 1.00 86.69 126 ARG A CA 1
ATOM 1019 C C . ARG A 1 126 ? 4.522 11.427 17.260 1.00 86.69 126 ARG A C 1
ATOM 1021 O O . ARG A 1 126 ? 3.987 11.391 18.360 1.00 86.69 126 ARG A O 1
ATOM 1028 N N . THR A 1 127 ? 5.789 11.779 17.094 1.00 86.25 127 THR A N 1
ATOM 1029 C CA . THR A 1 127 ? 6.693 12.196 18.173 1.00 86.25 127 THR A CA 1
ATOM 1030 C C . THR A 1 127 ? 7.194 13.625 17.918 1.00 86.25 127 THR A C 1
ATOM 1032 O O . THR A 1 127 ? 7.120 14.101 16.781 1.00 86.25 127 THR A O 1
ATOM 1035 N N . PRO A 1 128 ? 7.736 14.331 18.929 1.00 86.00 128 PRO A N 1
ATOM 1036 C CA . PRO A 1 128 ? 8.314 15.665 18.734 1.00 86.00 128 PRO A CA 1
ATOM 1037 C C . PRO A 1 128 ? 9.429 15.713 17.673 1.00 86.00 128 PRO A C 1
ATOM 1039 O O . PRO A 1 128 ? 9.613 16.739 17.029 1.00 86.00 128 PRO A O 1
ATOM 1042 N N . GLY A 1 129 ? 10.146 14.600 17.468 1.00 84.94 129 GLY A N 1
ATOM 1043 C CA . GLY A 1 129 ? 11.214 14.461 16.470 1.00 84.94 129 GLY A CA 1
ATOM 1044 C C . GLY A 1 129 ? 10.762 13.961 15.091 1.00 84.94 129 GLY A C 1
ATOM 1045 O O . GLY A 1 129 ? 11.615 13.700 14.248 1.00 84.94 129 GLY A O 1
ATOM 1046 N N . GLY A 1 130 ? 9.455 13.796 14.851 1.00 84.44 130 GLY A N 1
ATOM 1047 C CA . GLY A 1 130 ? 8.905 13.270 13.595 1.00 84.44 130 GLY A CA 1
ATOM 1048 C C . GLY A 1 130 ? 8.022 12.037 13.794 1.00 84.44 130 GLY A C 1
ATOM 1049 O O . GLY A 1 130 ? 7.423 11.844 14.850 1.00 84.44 130 GLY A O 1
ATOM 1050 N N . GLU A 1 131 ? 7.908 11.189 12.776 1.00 85.19 131 GLU A N 1
ATOM 1051 C CA . GLU A 1 131 ? 7.112 9.956 12.844 1.00 85.19 131 GLU A CA 1
ATOM 1052 C C . GLU A 1 131 ? 7.995 8.762 13.223 1.00 85.19 131 GLU A C 1
ATOM 1054 O O . GLU A 1 131 ? 9.031 8.532 12.601 1.00 85.19 131 GLU A O 1
ATOM 1059 N N . LYS A 1 132 ? 7.577 7.986 14.228 1.00 88.44 132 LYS A N 1
ATOM 1060 C CA . LYS A 1 132 ? 8.226 6.733 14.628 1.00 88.44 132 LYS A CA 1
ATOM 1061 C C . LYS A 1 132 ? 7.369 5.559 14.176 1.00 88.44 132 LYS A C 1
ATOM 1063 O O . LYS A 1 132 ? 6.189 5.503 14.513 1.00 88.44 132 LYS A O 1
ATOM 1068 N N . PHE A 1 133 ? 7.955 4.623 13.435 1.00 89.38 133 PHE A N 1
ATOM 1069 C CA . PHE A 1 133 ? 7.272 3.385 13.068 1.00 89.38 133 PHE A CA 1
ATOM 1070 C C . PHE A 1 133 ? 6.868 2.597 14.321 1.00 89.38 133 PHE A C 1
ATOM 1072 O O . PHE A 1 133 ? 7.661 2.476 15.258 1.00 89.38 133 PHE A O 1
ATOM 1079 N N . LEU A 1 134 ? 5.629 2.105 14.335 1.00 91.69 134 LEU A N 1
ATOM 1080 C CA . LEU A 1 134 ? 5.064 1.354 15.448 1.00 91.69 134 LEU A CA 1
ATOM 1081 C C . LEU A 1 134 ? 4.917 -0.130 15.106 1.00 91.69 134 LEU A C 1
ATOM 1083 O O . LEU A 1 134 ? 5.524 -0.966 15.767 1.00 91.69 134 LEU A O 1
ATOM 1087 N N . CYS A 1 135 ? 4.104 -0.453 14.098 1.00 92.62 135 CYS A N 1
ATOM 1088 C CA . CYS A 1 135 ? 3.803 -1.836 13.732 1.00 92.62 135 CYS A CA 1
ATOM 1089 C C . CYS A 1 135 ? 3.183 -1.961 12.327 1.00 92.62 135 CYS A C 1
ATOM 1091 O O . CYS A 1 135 ? 2.823 -0.968 11.677 1.00 92.62 135 CYS A O 1
ATOM 1093 N N . ARG A 1 136 ? 3.039 -3.214 11.873 1.00 92.88 136 ARG A N 1
ATOM 1094 C CA . ARG A 1 136 ? 2.303 -3.604 10.662 1.00 92.88 136 ARG A CA 1
ATOM 1095 C C . ARG A 1 136 ? 0.949 -4.168 11.080 1.00 92.88 136 ARG A C 1
ATOM 1097 O O . ARG A 1 136 ? 0.858 -5.326 11.464 1.00 92.88 136 ARG A O 1
ATOM 1104 N N . ALA A 1 137 ? -0.101 -3.359 11.005 1.00 94.44 137 ALA A N 1
ATOM 1105 C CA . ALA A 1 137 ? -1.434 -3.826 11.366 1.00 94.44 137 ALA A CA 1
ATOM 1106 C C . ALA A 1 137 ? -2.110 -4.493 10.164 1.00 94.44 137 ALA A C 1
ATOM 1108 O O . ALA A 1 137 ? -2.176 -3.912 9.079 1.00 94.44 137 ALA A O 1
ATOM 1109 N N . VAL A 1 138 ? -2.632 -5.700 10.367 1.00 95.38 138 VAL A N 1
ATOM 1110 C CA . VAL A 1 138 ? -3.280 -6.513 9.327 1.00 95.38 138 VAL A CA 1
ATOM 1111 C C . VAL A 1 138 ? -4.794 -6.440 9.453 1.00 95.38 138 VAL A C 1
ATOM 1113 O O . VAL A 1 138 ? -5.325 -6.304 10.556 1.00 95.38 138 VAL A O 1
ATOM 1116 N N . CYS A 1 139 ? -5.501 -6.534 8.330 1.00 95.19 139 CYS A N 1
ATOM 1117 C CA . CYS A 1 139 ? -6.948 -6.683 8.310 1.00 95.19 139 CYS A CA 1
ATOM 1118 C C . CYS A 1 139 ? -7.317 -8.165 8.474 1.00 95.19 139 CYS A C 1
ATOM 1120 O O . CYS A 1 139 ? -7.060 -8.942 7.555 1.00 95.19 139 CYS A O 1
ATOM 1122 N N . PRO A 1 140 ? -7.940 -8.585 9.594 1.00 92.81 140 PRO A N 1
ATOM 1123 C CA . PRO A 1 140 ? -8.268 -9.996 9.814 1.00 92.81 140 PRO A CA 1
ATOM 1124 C C . PRO A 1 140 ? -9.236 -10.553 8.773 1.00 92.81 140 PRO A C 1
ATOM 1126 O O . PRO A 1 140 ? -9.121 -11.707 8.381 1.00 92.81 140 PRO A O 1
ATOM 1129 N N . ASP A 1 141 ? -10.171 -9.717 8.318 1.00 89.94 141 ASP A N 1
ATOM 1130 C CA . ASP A 1 141 ? -11.233 -10.116 7.392 1.00 89.94 141 ASP A CA 1
ATOM 1131 C C . ASP A 1 141 ? -10.707 -10.395 5.973 1.00 89.94 141 ASP A C 1
ATOM 1133 O O . ASP A 1 141 ? -11.406 -11.012 5.178 1.00 89.94 141 ASP A O 1
ATOM 1137 N N . LEU A 1 142 ? -9.492 -9.930 5.657 1.00 88.62 142 LEU A N 1
ATOM 1138 C CA . LEU A 1 142 ? -8.814 -10.111 4.367 1.00 88.62 142 LEU A CA 1
ATOM 1139 C C . LEU A 1 142 ? -7.451 -10.804 4.540 1.00 88.62 142 LEU A C 1
ATOM 1141 O O . LEU A 1 142 ? -6.569 -10.682 3.690 1.00 88.62 142 LEU A O 1
ATOM 1145 N N . ALA A 1 143 ? -7.242 -11.478 5.674 1.00 79.25 143 ALA A N 1
ATOM 1146 C CA . ALA A 1 143 ? -5.960 -12.082 5.996 1.00 79.25 143 ALA A CA 1
ATOM 1147 C C . ALA A 1 143 ? -5.613 -13.198 4.996 1.00 79.25 143 ALA A C 1
ATOM 1149 O O . ALA A 1 143 ? -6.386 -14.131 4.796 1.00 79.25 143 ALA A O 1
ATOM 1150 N N . GLY A 1 144 ? -4.421 -13.114 4.399 1.00 80.81 144 GLY A N 1
ATOM 1151 C CA . GLY A 1 144 ? -3.931 -14.094 3.422 1.00 80.81 144 GLY A CA 1
ATOM 1152 C C . GLY A 1 144 ? -4.361 -13.831 1.976 1.00 80.81 144 GLY A C 1
ATOM 1153 O O . GLY A 1 144 ? -3.950 -14.572 1.085 1.00 80.81 144 GLY A O 1
ATOM 1154 N N . GLU A 1 145 ? -5.135 -12.777 1.726 1.00 86.50 145 GLU A N 1
ATOM 1155 C CA . GLU A 1 145 ? -5.447 -12.296 0.381 1.00 86.50 145 GLU A CA 1
ATOM 1156 C C . GLU A 1 145 ? -4.561 -11.095 0.015 1.00 86.50 145 GLU A C 1
ATOM 1158 O O . GLU A 1 145 ? -3.951 -10.464 0.874 1.00 86.50 145 GLU A O 1
ATOM 1163 N N . THR A 1 146 ? -4.500 -10.754 -1.271 1.00 85.38 146 THR A N 1
ATOM 1164 C CA . THR A 1 146 ? -3.950 -9.475 -1.738 1.00 85.38 146 THR A CA 1
ATOM 1165 C C . THR A 1 146 ? -5.077 -8.732 -2.426 1.00 85.38 146 THR A C 1
ATOM 1167 O O . THR A 1 146 ? -5.514 -9.125 -3.506 1.00 85.38 146 THR A O 1
ATOM 1170 N N . VAL A 1 147 ? -5.575 -7.682 -1.776 1.00 87.19 147 VAL A N 1
ATOM 1171 C CA . VAL A 1 147 ? -6.761 -6.949 -2.228 1.00 87.19 147 VAL A CA 1
ATOM 11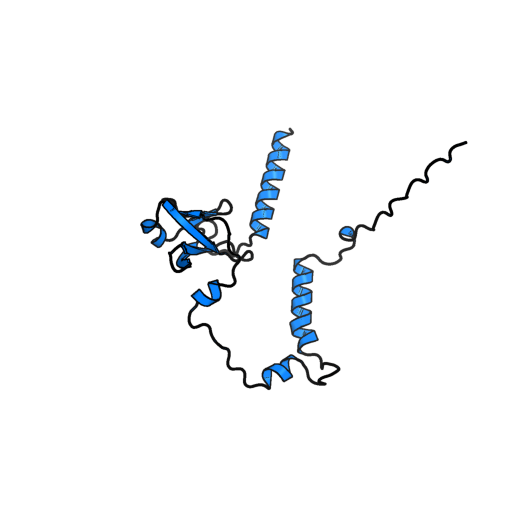72 C C . VAL A 1 147 ? -6.403 -5.490 -2.436 1.00 87.19 147 VAL A C 1
ATOM 1174 O O . VAL A 1 147 ? -5.958 -4.804 -1.519 1.00 87.19 147 VAL A O 1
ATOM 1177 N N . SER A 1 148 ? -6.654 -4.973 -3.632 1.00 88.88 148 SER A N 1
ATOM 1178 C CA . SER A 1 148 ? -6.397 -3.572 -3.947 1.00 88.88 148 SER A CA 1
ATOM 1179 C C . SER A 1 148 ? -7.519 -2.644 -3.464 1.00 88.88 148 SER A C 1
ATOM 1181 O O . SER A 1 148 ? -8.701 -2.996 -3.381 1.00 88.88 148 SER A O 1
ATOM 1183 N N . LEU A 1 149 ? -7.186 -1.368 -3.251 1.00 87.81 149 LEU A N 1
ATOM 1184 C CA . LEU A 1 149 ? -8.161 -0.311 -2.960 1.00 87.81 149 LEU A CA 1
ATOM 1185 C C . LEU A 1 149 ? -9.235 -0.186 -4.057 1.00 87.81 149 LEU A C 1
ATOM 1187 O O . LEU A 1 149 ? -10.388 0.185 -3.789 1.00 87.81 149 LEU A O 1
ATOM 1191 N N . LYS A 1 150 ? -8.858 -0.487 -5.304 1.00 87.56 150 LYS A N 1
ATOM 1192 C CA . LYS A 1 150 ? -9.757 -0.453 -6.459 1.00 87.56 150 LYS A CA 1
ATOM 1193 C C . LYS A 1 150 ? -10.837 -1.524 -6.336 1.00 87.56 150 LYS A C 1
ATOM 1195 O O . LYS A 1 150 ? -12.008 -1.211 -6.552 1.00 87.56 150 LYS A O 1
ATOM 1200 N N . GLU A 1 151 ? -10.466 -2.741 -5.951 1.00 87.81 151 GLU A N 1
ATOM 1201 C CA . GLU A 1 151 ? -11.401 -3.853 -5.750 1.00 87.81 151 GLU A CA 1
ATOM 1202 C C . GLU A 1 151 ? -12.380 -3.558 -4.616 1.00 87.81 151 GLU A C 1
ATOM 1204 O O . GLU A 1 151 ? -13.592 -3.669 -4.810 1.00 87.81 151 GLU A O 1
ATOM 1209 N N . ILE A 1 152 ? -11.893 -3.044 -3.481 1.00 87.88 152 ILE A N 1
ATOM 1210 C CA . ILE A 1 152 ? -12.762 -2.637 -2.365 1.00 87.88 152 ILE A CA 1
ATOM 1211 C C . ILE A 1 152 ? -13.759 -1.563 -2.798 1.00 87.88 152 ILE A C 1
ATOM 1213 O O . ILE A 1 152 ? -14.958 -1.642 -2.506 1.00 87.88 152 ILE A O 1
ATOM 1217 N N . THR A 1 153 ? -13.281 -0.539 -3.503 1.00 89.12 153 THR A N 1
ATOM 1218 C CA . THR A 1 153 ? -14.142 0.534 -4.011 1.00 89.12 153 THR A CA 1
ATOM 1219 C C . THR A 1 153 ? -15.191 -0.006 -4.987 1.00 89.12 153 THR A C 1
ATOM 1221 O O . THR A 1 153 ? -16.366 0.365 -4.896 1.00 89.12 153 THR A O 1
ATOM 1224 N N . ALA A 1 154 ? -14.797 -0.902 -5.894 1.00 89.88 154 ALA A N 1
ATOM 1225 C CA . ALA A 1 154 ? -15.694 -1.526 -6.860 1.00 89.88 154 ALA A CA 1
ATOM 1226 C C . ALA A 1 154 ? -16.783 -2.362 -6.168 1.00 89.88 154 ALA A C 1
ATOM 1228 O O . ALA A 1 154 ? -17.971 -2.156 -6.438 1.00 89.88 154 ALA A O 1
ATOM 1229 N N . ALA A 1 155 ? -16.404 -3.217 -5.214 1.00 88.88 155 ALA A N 1
ATOM 1230 C CA . ALA A 1 155 ? -17.330 -4.041 -4.440 1.00 88.88 155 ALA A CA 1
ATOM 1231 C C . ALA A 1 155 ? -18.352 -3.185 -3.670 1.00 88.88 155 ALA A C 1
ATOM 1233 O O . ALA A 1 155 ? -19.560 -3.440 -3.706 1.00 88.88 155 ALA A O 1
ATOM 1234 N N . ARG A 1 156 ? -17.899 -2.090 -3.044 1.00 89.69 156 ARG A N 1
ATOM 1235 C CA . ARG A 1 156 ? -18.779 -1.135 -2.346 1.00 89.69 156 ARG A CA 1
ATOM 1236 C C . ARG A 1 156 ? -19.774 -0.462 -3.272 1.00 89.69 156 ARG A C 1
ATOM 1238 O O . ARG A 1 156 ? -20.953 -0.341 -2.931 1.00 89.69 156 ARG A O 1
ATOM 1245 N N . ASN A 1 157 ? -19.310 -0.011 -4.432 1.00 91.19 157 ASN A N 1
ATOM 1246 C CA . ASN A 1 157 ? -20.167 0.639 -5.415 1.00 91.19 157 ASN A CA 1
ATOM 1247 C C . ASN A 1 157 ? -21.224 -0.332 -5.955 1.00 91.19 157 ASN A C 1
ATOM 1249 O O . ASN A 1 157 ? -22.396 0.044 -6.047 1.00 91.19 157 ASN A O 1
ATOM 1253 N N . ALA A 1 158 ? -20.844 -1.584 -6.228 1.00 91.31 158 ALA A N 1
ATOM 1254 C CA . ALA A 1 158 ? -21.770 -2.638 -6.632 1.00 91.31 158 ALA A CA 1
ATOM 1255 C C . ALA A 1 158 ? -22.838 -2.894 -5.555 1.00 91.31 158 ALA A C 1
ATOM 1257 O O . ALA A 1 158 ? -24.036 -2.845 -5.849 1.00 91.31 158 ALA A O 1
ATOM 1258 N N . ARG A 1 159 ? -22.430 -3.051 -4.286 1.00 90.00 159 ARG A N 1
ATOM 1259 C CA . ARG A 1 159 ? -23.357 -3.249 -3.160 1.00 90.00 159 ARG A CA 1
ATOM 1260 C C . ARG A 1 159 ? -24.319 -2.074 -2.989 1.00 90.00 159 ARG A C 1
ATOM 1262 O O . ARG A 1 159 ? -25.523 -2.278 -2.853 1.00 90.00 159 ARG A O 1
ATOM 1269 N N . ARG A 1 160 ? -23.816 -0.836 -3.048 1.00 90.69 160 ARG A N 1
ATOM 1270 C CA . ARG A 1 160 ? -24.642 0.379 -2.944 1.00 90.69 160 ARG A CA 1
ATOM 1271 C C . ARG A 1 160 ? -25.656 0.478 -4.084 1.00 90.69 160 ARG A C 1
ATOM 1273 O O . ARG A 1 160 ? -26.793 0.882 -3.850 1.00 90.69 160 ARG A O 1
ATOM 1280 N N . LYS A 1 161 ? -25.257 0.123 -5.310 1.00 92.19 161 LYS A N 1
ATOM 1281 C CA . LYS A 1 161 ? -26.150 0.103 -6.477 1.00 92.19 161 LYS A CA 1
ATOM 1282 C C . LYS A 1 161 ? -27.267 -0.927 -6.300 1.00 92.19 161 LYS A C 1
ATOM 1284 O O . LYS A 1 161 ? -28.420 -0.593 -6.549 1.00 92.19 161 LYS A O 1
ATOM 1289 N N . HIS A 1 162 ? -26.934 -2.127 -5.828 1.00 91.75 162 HIS A N 1
ATOM 1290 C CA . HIS A 1 162 ? -27.906 -3.189 -5.571 1.00 91.75 162 HIS A CA 1
ATOM 1291 C C . HIS A 1 162 ? -28.961 -2.772 -4.533 1.00 91.75 162 HIS A C 1
ATOM 1293 O O . HIS A 1 162 ? -30.153 -2.816 -4.826 1.00 91.75 162 HIS A O 1
ATOM 1299 N N . LEU A 1 163 ? -28.531 -2.260 -3.373 1.00 91.88 163 LEU A N 1
ATOM 1300 C CA . LEU A 1 163 ? -29.441 -1.815 -2.307 1.00 91.88 163 LEU A CA 1
ATOM 1301 C C . LEU A 1 163 ? -30.375 -0.679 -2.760 1.00 91.88 163 LEU A C 1
ATOM 1303 O O . LEU A 1 163 ? -31.555 -0.665 -2.427 1.00 91.88 163 LEU A O 1
ATOM 1307 N N . ARG A 1 164 ? -29.874 0.264 -3.569 1.00 90.56 164 ARG A N 1
ATOM 1308 C CA . ARG A 1 164 ? -30.702 1.340 -4.146 1.00 90.56 164 ARG A CA 1
ATOM 1309 C C . ARG A 1 164 ? -31.757 0.832 -5.130 1.00 90.56 164 ARG A C 1
ATOM 1311 O O . ARG A 1 164 ? -32.780 1.488 -5.280 1.00 90.56 164 ARG A O 1
ATOM 1318 N N . GLY A 1 165 ? -31.493 -0.276 -5.821 1.00 89.81 165 GLY A N 1
ATOM 1319 C CA . GLY A 1 165 ? -32.463 -0.910 -6.714 1.00 89.81 165 GLY A CA 1
ATOM 1320 C C . GLY A 1 165 ? -33.623 -1.543 -5.946 1.00 89.81 165 GLY A C 1
ATOM 1321 O O . GLY A 1 165 ? -34.765 -1.386 -6.355 1.00 89.81 165 GLY A O 1
ATOM 1322 N N . GLN A 1 166 ? -33.330 -2.176 -4.807 1.00 87.31 166 GLN A N 1
ATOM 1323 C CA . GLN A 1 166 ? -34.334 -2.809 -3.943 1.00 87.31 166 GLN A CA 1
ATOM 1324 C C . GLN A 1 166 ? -35.268 -1.797 -3.268 1.00 87.31 166 GLN A C 1
ATOM 1326 O O . GLN A 1 166 ? -36.445 -2.071 -3.120 1.00 87.31 166 GLN A O 1
ATOM 1331 N N . LEU A 1 167 ? -34.764 -0.613 -2.904 1.00 80.50 167 LEU A N 1
ATOM 1332 C CA . LEU A 1 167 ? -35.560 0.454 -2.273 1.00 80.50 167 LEU A CA 1
ATOM 1333 C C . LEU A 1 167 ? -36.467 1.236 -3.245 1.00 80.50 167 LEU A C 1
ATOM 1335 O O . LEU A 1 167 ? -37.182 2.136 -2.816 1.00 80.50 167 LEU A O 1
ATOM 1339 N N . ARG A 1 168 ? -36.370 0.981 -4.556 1.00 68.62 168 ARG A N 1
ATOM 1340 C CA . ARG A 1 168 ? -37.185 1.635 -5.599 1.00 68.62 168 ARG A CA 1
ATOM 1341 C C . ARG A 1 168 ? -38.319 0.746 -6.125 1.00 68.62 168 ARG A C 1
ATOM 1343 O O . ARG A 1 168 ? -39.015 1.173 -7.044 1.00 68.62 168 ARG A O 1
ATOM 1350 N N . GLN A 1 169 ? -38.451 -0.462 -5.583 1.00 50.81 169 GLN A N 1
ATOM 1351 C CA . GLN A 1 169 ? -39.609 -1.343 -5.744 1.00 50.81 169 GLN A CA 1
ATOM 1352 C C . GLN A 1 169 ? -40.509 -1.191 -4.522 1.00 50.81 169 GLN A C 1
ATOM 1354 O O . GLN A 1 169 ? -41.737 -1.276 -4.717 1.00 50.81 169 GLN A O 1
#

pLDDT: mean 84.7, std 13.43, range [43.28, 96.94]